Protein AF-A0A3M6U3M8-F1 (afdb_monomer_lite)

Foldseek 3Di:
DDDPVVDDDPVNVVVVVVVVVVVCPPVVNVVVVVVVVVVVVVVVVVVVVVVVVVCVVPVPPVQLDDDPDRVVVCVVVVNLVVDDPVVVVVSCVVVVHDPPPD

Structure (mmCIF, N/CA/C/O backbone):
data_AF-A0A3M6U3M8-F1
#
_entry.id   AF-A0A3M6U3M8-F1
#
loop_
_atom_site.group_PDB
_atom_site.id
_atom_site.type_symbol
_atom_site.label_atom_id
_atom_site.label_alt_id
_atom_site.label_comp_id
_atom_site.label_asym_id
_atom_site.label_entity_id
_atom_site.label_seq_id
_atom_site.pdbx_PDB_ins_code
_atom_site.Cartn_x
_atom_site.Cartn_y
_atom_site.Cartn_z
_atom_site.occupancy
_atom_site.B_iso_or_equiv
_atom_site.auth_seq_id
_atom_site.auth_comp_id
_atom_site.auth_asym_id
_atom_site.auth_atom_id
_atom_site.pdbx_PDB_model_num
ATOM 1 N N . MET A 1 1 ? -54.077 7.868 21.652 1.00 70.44 1 MET A N 1
ATOM 2 C CA . MET A 1 1 ? -53.221 9.017 22.012 1.00 70.44 1 MET A CA 1
ATOM 3 C C . MET A 1 1 ? -52.860 8.844 23.473 1.00 70.44 1 MET A C 1
ATOM 5 O O . MET A 1 1 ? -53.784 8.654 24.255 1.00 70.44 1 MET A O 1
ATOM 9 N N . PHE A 1 2 ? -51.567 8.778 23.798 1.00 74.38 2 PHE A N 1
ATOM 10 C CA . PHE A 1 2 ? -51.104 8.554 25.172 1.00 74.38 2 PHE A CA 1
ATOM 11 C C . PHE A 1 2 ? -51.411 9.773 26.048 1.00 74.38 2 PHE A C 1
ATOM 13 O O . PHE A 1 2 ? -51.408 10.908 25.562 1.00 74.38 2 PHE A O 1
ATOM 20 N N . LYS A 1 3 ? -51.716 9.539 27.322 1.00 82.50 3 LYS A N 1
ATOM 21 C CA . LYS A 1 3 ? -51.941 10.580 28.324 1.00 82.50 3 LYS A CA 1
ATOM 22 C C . LYS A 1 3 ? -50.606 11.092 28.863 1.00 82.50 3 LYS A C 1
ATOM 24 O O . LYS A 1 3 ? -49.597 10.398 28.823 1.00 82.50 3 LYS A O 1
ATOM 29 N N . VAL A 1 4 ? -50.594 12.327 29.364 1.00 76.00 4 VAL A N 1
ATOM 30 C CA . VAL A 1 4 ? -49.370 13.008 29.834 1.00 76.00 4 VAL A CA 1
ATOM 31 C C . VAL A 1 4 ? -48.685 12.242 30.980 1.00 76.00 4 VAL A C 1
ATOM 33 O O . VAL A 1 4 ? -47.463 12.233 31.069 1.00 76.00 4 VAL A O 1
ATOM 36 N N . ASP A 1 5 ? -49.458 11.542 31.805 1.00 80.88 5 ASP A N 1
ATOM 37 C CA . ASP A 1 5 ? -49.019 10.661 32.894 1.00 80.88 5 ASP A CA 1
ATOM 38 C C . ASP A 1 5 ? -48.380 9.339 32.431 1.00 80.88 5 ASP A C 1
ATOM 40 O O . ASP A 1 5 ? -47.726 8.665 33.226 1.00 80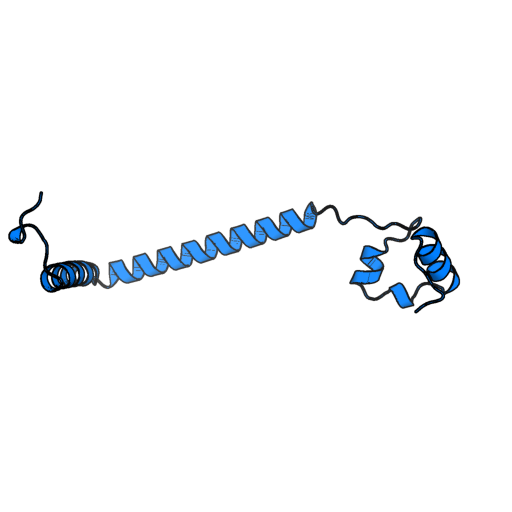.88 5 ASP A O 1
ATOM 44 N N . GLU A 1 6 ? -48.507 8.987 31.149 1.00 82.00 6 GLU A N 1
ATOM 45 C CA . GLU A 1 6 ? -47.842 7.825 30.546 1.00 82.00 6 GLU A CA 1
ATOM 46 C C . GLU A 1 6 ? -46.426 8.160 30.039 1.00 82.00 6 GLU A C 1
ATOM 48 O O . GLU A 1 6 ? -45.660 7.257 29.697 1.00 82.00 6 GLU A O 1
ATOM 53 N N . TYR A 1 7 ? -46.044 9.444 30.010 1.00 86.00 7 TYR A N 1
ATOM 54 C CA . TYR A 1 7 ? -44.697 9.868 29.635 1.00 86.00 7 TYR A CA 1
ATOM 55 C C . TYR A 1 7 ? -43.779 9.900 30.853 1.00 86.00 7 TYR A C 1
ATOM 57 O O . TYR A 1 7 ? -44.058 10.539 31.867 1.00 86.00 7 TYR A O 1
ATOM 65 N N . LEU A 1 8 ? -42.625 9.248 30.725 1.00 86.75 8 LEU A N 1
ATOM 66 C CA . LEU A 1 8 ? -41.572 9.355 31.723 1.00 86.75 8 LEU A CA 1
ATOM 67 C C . LEU A 1 8 ? -40.992 10.771 31.715 1.00 86.75 8 LEU A C 1
ATOM 69 O O . LEU A 1 8 ? -40.618 11.308 30.673 1.00 86.75 8 LEU A O 1
ATOM 73 N N . THR A 1 9 ? -40.855 11.356 32.898 1.00 89.81 9 THR A N 1
ATOM 74 C CA . THR A 1 9 ? -40.123 12.609 33.079 1.00 89.81 9 THR A CA 1
ATOM 75 C C . THR A 1 9 ? -38.627 12.386 32.862 1.00 89.81 9 THR A C 1
ATOM 77 O O . THR A 1 9 ? -38.096 11.301 33.125 1.00 89.81 9 THR A O 1
ATOM 80 N N . SER A 1 10 ? -37.904 13.438 32.475 1.00 88.31 10 SER A N 1
ATOM 81 C CA . SER A 1 10 ? -36.439 13.396 32.352 1.00 88.31 10 SER A CA 1
ATOM 82 C C . SER A 1 10 ? -35.760 12.886 33.629 1.00 88.31 10 SER A C 1
ATOM 84 O O . SER A 1 10 ? -34.754 12.184 33.559 1.00 88.31 10 SER A O 1
ATOM 86 N N . GLN A 1 11 ? -36.339 13.167 34.801 1.00 90.31 11 GLN A N 1
ATOM 87 C CA . GLN A 1 11 ? -35.841 12.678 36.086 1.00 90.31 11 GLN A CA 1
ATOM 88 C C . GLN A 1 11 ? -36.047 11.169 36.265 1.00 90.31 11 GLN A C 1
ATOM 90 O O . GLN A 1 11 ? -35.161 10.494 36.791 1.00 90.31 11 GLN A O 1
ATOM 95 N N . GLN A 1 12 ? -37.184 10.619 35.829 1.00 90.69 12 GLN A N 1
ATOM 96 C CA . GLN A 1 12 ? -37.443 9.176 35.876 1.00 90.69 12 GLN A CA 1
ATOM 97 C C . GLN A 1 12 ? -36.503 8.412 34.942 1.00 90.69 12 GLN A C 1
ATOM 99 O O . GLN A 1 12 ? -35.942 7.397 35.355 1.00 90.69 12 GLN A O 1
ATOM 104 N N . ILE A 1 13 ? -36.277 8.939 33.735 1.00 91.44 13 ILE A N 1
ATOM 105 C CA . ILE A 1 13 ? -35.329 8.386 32.760 1.00 91.44 13 ILE A CA 1
ATOM 106 C C . ILE A 1 13 ? -33.906 8.419 33.333 1.00 91.44 13 ILE A C 1
ATOM 108 O O . ILE A 1 13 ? -33.243 7.386 33.404 1.00 91.44 13 ILE A O 1
ATOM 112 N N . ALA A 1 14 ? -33.457 9.576 33.827 1.00 89.62 14 ALA A N 1
ATOM 113 C CA . ALA A 1 14 ? -32.131 9.719 34.425 1.00 89.62 14 ALA A CA 1
ATOM 114 C C . ALA A 1 14 ? -31.938 8.780 35.627 1.00 89.62 14 ALA A C 1
ATOM 116 O O . ALA A 1 14 ? -30.932 8.082 35.720 1.00 89.62 14 ALA A O 1
ATOM 117 N N . SER A 1 15 ? -32.931 8.701 36.518 1.00 88.50 15 SER A N 1
ATOM 118 C CA . SER A 1 15 ? -32.884 7.827 37.696 1.00 88.50 15 SER A CA 1
ATOM 119 C C . SER A 1 15 ? -32.868 6.344 37.324 1.00 88.50 15 SER A C 1
ATOM 121 O O . SER A 1 15 ? -32.263 5.543 38.033 1.00 88.50 15 SER A O 1
ATOM 123 N N . PHE A 1 16 ? -33.536 5.957 36.233 1.00 89.94 16 PHE A N 1
ATOM 124 C CA . PHE A 1 16 ? -33.501 4.593 35.713 1.00 89.94 16 PHE A CA 1
ATOM 125 C C . PHE A 1 16 ? -32.086 4.213 35.273 1.00 89.94 16 PHE A C 1
ATOM 127 O O . PHE A 1 16 ? -31.525 3.264 35.816 1.00 89.94 16 PHE A O 1
ATOM 134 N N . PHE A 1 17 ? -31.472 5.000 34.386 1.00 86.56 17 PHE A N 1
ATOM 135 C CA . PHE A 1 17 ? -30.114 4.722 33.915 1.00 86.56 17 PHE A CA 1
ATOM 136 C C . PHE A 1 17 ? -29.075 4.824 35.030 1.00 86.56 17 PHE A C 1
ATOM 138 O O . PHE A 1 17 ? -28.140 4.034 35.063 1.00 86.56 17 PHE A O 1
ATOM 145 N N . TRP A 1 18 ? -29.258 5.724 35.998 1.00 83.25 18 TRP A N 1
ATOM 146 C CA . TRP A 1 18 ? -28.361 5.808 37.149 1.00 83.25 18 TRP A CA 1
ATOM 147 C C . TRP A 1 18 ? -28.388 4.529 37.994 1.00 83.25 18 TRP A C 1
ATOM 149 O O . TRP A 1 18 ? -27.336 4.020 38.377 1.00 83.25 18 TRP A O 1
ATOM 159 N N . ARG A 1 19 ? -29.583 3.968 38.234 1.00 85.81 19 ARG A N 1
ATOM 160 C CA . ARG A 1 19 ? -29.746 2.683 38.930 1.00 85.81 19 ARG A CA 1
ATOM 161 C C . ARG A 1 19 ? -29.174 1.518 38.129 1.00 85.81 19 ARG A C 1
ATOM 163 O O . ARG A 1 19 ? -28.509 0.673 38.717 1.00 85.81 19 ARG A O 1
ATOM 170 N N . GLU A 1 20 ? -29.403 1.474 36.820 1.00 81.56 20 GLU A N 1
ATOM 171 C CA . GLU A 1 20 ? -28.859 0.414 35.960 1.00 81.56 20 GLU A CA 1
ATOM 172 C 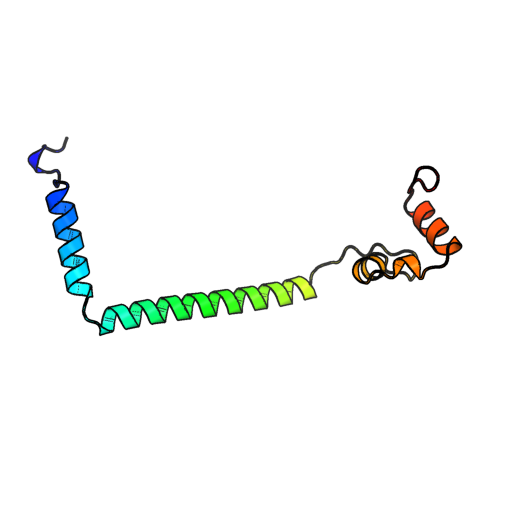C . GLU A 1 20 ? -27.328 0.450 35.918 1.00 81.56 20 GLU A C 1
ATOM 174 O O . GLU A 1 20 ? -26.678 -0.573 36.123 1.00 81.56 20 GLU A O 1
ATOM 179 N N . THR A 1 21 ? -26.732 1.635 35.782 1.00 77.12 21 THR A N 1
ATOM 180 C CA . THR A 1 21 ? -25.274 1.798 35.835 1.00 77.12 21 THR A CA 1
ATOM 181 C C . THR A 1 21 ? -24.719 1.483 37.225 1.00 77.12 21 THR A C 1
ATOM 183 O O . THR A 1 21 ? -23.652 0.890 37.333 1.00 77.12 21 THR A O 1
ATOM 186 N N . ALA A 1 22 ? -25.426 1.825 38.307 1.00 77.75 22 ALA A N 1
ATOM 187 C CA . ALA A 1 22 ? -25.004 1.481 39.666 1.00 77.75 22 ALA A CA 1
ATOM 188 C C . ALA A 1 22 ? -25.014 -0.035 39.928 1.00 77.75 22 ALA A C 1
ATOM 190 O O . ALA A 1 22 ? -24.119 -0.529 40.606 1.00 77.75 22 ALA A O 1
ATOM 191 N N . LYS A 1 23 ? -25.973 -0.782 39.361 1.00 73.62 23 LYS A N 1
ATOM 192 C CA . LYS A 1 23 ? -26.000 -2.255 39.433 1.00 73.62 23 LYS A CA 1
ATOM 193 C C . LYS A 1 23 ? -24.852 -2.901 38.657 1.00 73.62 23 LYS A C 1
ATOM 195 O O . LYS A 1 23 ? -24.316 -3.903 39.108 1.00 73.62 23 LYS A O 1
ATOM 200 N N . LYS A 1 24 ? -24.463 -2.308 37.524 1.00 64.94 24 LYS A N 1
ATOM 201 C CA . LYS A 1 24 ? -23.338 -2.758 36.688 1.00 64.94 24 LYS A CA 1
ATOM 202 C C . LYS A 1 24 ? -21.952 -2.428 37.257 1.00 64.94 24 LYS A C 1
ATOM 204 O O . LYS A 1 24 ? -20.957 -2.925 36.752 1.00 64.94 24 LYS A O 1
ATOM 209 N N . LYS A 1 25 ? -21.858 -1.608 38.311 1.00 60.66 25 LYS A N 1
ATOM 210 C CA . LYS A 1 25 ? -20.589 -1.215 38.955 1.00 60.66 25 LYS A CA 1
ATOM 211 C C . LYS A 1 25 ? -19.998 -2.276 39.896 1.00 60.66 25 LYS A C 1
ATOM 213 O O . LYS A 1 25 ? -19.168 -1.931 40.736 1.00 60.66 25 LYS A O 1
ATOM 218 N N . SER A 1 26 ? -20.376 -3.551 39.780 1.00 62.28 26 SER A N 1
ATOM 219 C CA . SER A 1 26 ? -19.510 -4.596 40.331 1.00 62.28 26 SER A CA 1
ATOM 220 C C . SER A 1 26 ? -18.195 -4.518 39.560 1.00 62.28 26 SER A C 1
ATOM 222 O O . SER A 1 26 ? -18.199 -4.627 38.337 1.00 62.28 26 SER A O 1
ATOM 224 N N . THR A 1 27 ? -17.078 -4.260 40.243 1.00 59.59 27 THR A N 1
ATOM 225 C CA . THR A 1 27 ? -15.761 -4.031 39.621 1.00 59.59 27 THR A CA 1
ATOM 226 C C . THR A 1 27 ? -15.413 -5.114 38.594 1.00 59.59 27 THR A C 1
ATOM 228 O O . THR A 1 27 ? -14.854 -4.816 37.546 1.00 59.59 27 THR A O 1
ATOM 231 N N . GLN A 1 28 ? -15.855 -6.345 38.858 1.00 61.56 28 GLN A N 1
ATOM 232 C CA . GLN A 1 28 ? -15.672 -7.516 38.009 1.00 61.56 28 GLN A CA 1
ATOM 233 C C . GLN A 1 28 ? -16.387 -7.426 36.645 1.00 61.56 28 GLN A C 1
ATOM 235 O O . GLN A 1 28 ? -15.843 -7.892 35.644 1.00 61.56 28 GLN A O 1
ATOM 240 N N . ASP A 1 29 ? -17.571 -6.812 36.569 1.00 61.72 29 ASP A N 1
ATOM 241 C CA . ASP A 1 29 ? -18.326 -6.683 35.313 1.00 61.72 29 ASP A CA 1
ATOM 242 C C . ASP A 1 29 ? -17.715 -5.608 34.403 1.00 61.72 29 ASP A C 1
ATOM 244 O O . ASP A 1 29 ? -17.584 -5.817 33.199 1.00 61.72 29 ASP A O 1
ATOM 248 N N . VAL A 1 30 ? -17.259 -4.495 34.987 1.00 63.69 30 VAL A N 1
ATOM 249 C CA . VAL A 1 30 ? -16.591 -3.400 34.258 1.00 63.69 30 VAL A CA 1
ATOM 250 C C . VAL A 1 30 ? -15.242 -3.853 33.692 1.00 63.69 30 VAL A C 1
ATOM 252 O O . VAL A 1 30 ? -14.910 -3.548 32.547 1.00 63.69 30 VAL A O 1
ATOM 255 N N . GLU A 1 31 ? -14.470 -4.615 34.467 1.00 65.12 31 GLU A N 1
ATOM 256 C CA . GLU A 1 31 ? -13.184 -5.175 34.035 1.00 65.12 31 GLU A CA 1
ATOM 257 C C . GLU A 1 31 ? -13.378 -6.200 32.902 1.00 65.12 31 GLU A C 1
ATOM 259 O O . GLU A 1 31 ? -12.638 -6.197 31.918 1.00 65.12 31 GLU A O 1
ATOM 264 N N . THR A 1 32 ? -14.449 -7.000 32.980 1.00 70.25 32 THR A N 1
ATOM 265 C CA . THR A 1 32 ? -14.833 -7.963 31.936 1.00 70.25 32 THR A CA 1
ATOM 266 C C . THR A 1 32 ? -15.302 -7.278 30.646 1.00 70.25 32 THR A C 1
ATOM 268 O O . THR A 1 32 ? -14.937 -7.721 29.557 1.00 70.25 32 THR A O 1
ATOM 271 N N . GLU A 1 33 ? -16.114 -6.217 30.731 1.00 73.69 33 GLU A N 1
ATOM 272 C CA . GLU A 1 33 ? -16.526 -5.424 29.559 1.00 73.69 33 GLU A CA 1
ATOM 273 C C . GLU A 1 33 ? -15.307 -4.762 28.896 1.00 73.69 33 GLU A C 1
ATOM 275 O O . GLU A 1 33 ? -15.107 -4.915 27.693 1.00 73.69 33 GLU A O 1
ATOM 280 N N . THR A 1 34 ? -14.413 -4.160 29.686 1.00 76.19 34 THR A N 1
ATOM 281 C CA . THR A 1 34 ? -13.176 -3.537 29.178 1.00 76.19 34 THR A CA 1
ATOM 282 C C . THR A 1 34 ? -12.268 -4.555 28.476 1.00 76.19 34 THR A C 1
ATOM 284 O O . THR A 1 34 ? -11.704 -4.275 27.419 1.00 76.19 34 THR A O 1
ATOM 287 N N . GLN A 1 35 ? -12.149 -5.770 29.020 1.00 80.75 35 GLN A N 1
ATOM 288 C CA . GLN A 1 35 ? -11.362 -6.838 28.403 1.00 80.75 35 GLN A CA 1
ATOM 289 C C . GLN A 1 35 ? -11.971 -7.330 27.081 1.00 80.75 35 GLN A C 1
ATOM 291 O O . GLN A 1 35 ? -11.236 -7.662 26.149 1.00 80.75 35 GLN A O 1
ATOM 296 N N . LYS A 1 36 ? -13.306 -7.370 26.976 1.00 84.12 36 LYS A N 1
ATOM 297 C CA . LYS A 1 36 ? -14.000 -7.723 25.727 1.00 84.12 36 LYS A CA 1
ATOM 298 C C . LYS A 1 36 ? -13.789 -6.673 24.646 1.00 84.12 36 LYS A C 1
ATOM 300 O O . LYS A 1 36 ? -13.550 -7.051 23.500 1.00 84.12 36 LYS A O 1
ATOM 305 N N . ASP A 1 37 ? -13.840 -5.397 25.010 1.00 87.94 37 ASP A N 1
ATOM 306 C CA . ASP A 1 37 ? -13.587 -4.297 24.079 1.00 87.94 37 ASP A CA 1
ATOM 307 C C . ASP A 1 37 ? -12.143 -4.343 23.571 1.00 87.94 37 ASP A C 1
ATOM 309 O O . ASP A 1 37 ? -11.908 -4.286 22.364 1.00 87.94 37 ASP A O 1
ATOM 313 N N . GLN A 1 38 ? -11.181 -4.574 24.467 1.00 89.88 38 GLN A N 1
ATOM 314 C CA . GLN A 1 38 ? -9.777 -4.748 24.099 1.00 89.88 38 GLN A CA 1
ATOM 315 C C . GLN A 1 38 ? -9.573 -5.938 23.143 1.00 89.88 38 GLN A C 1
ATOM 317 O O . GLN A 1 38 ? -8.929 -5.795 22.104 1.00 89.88 38 GLN A O 1
ATOM 322 N N . GLN A 1 39 ? -10.187 -7.093 23.425 1.00 93.38 39 GLN A N 1
ATOM 323 C CA . GLN A 1 39 ? -10.149 -8.247 22.516 1.00 93.38 39 GLN A CA 1
ATOM 324 C C . GLN A 1 39 ? -10.824 -7.975 21.168 1.00 93.38 39 GLN A C 1
ATOM 326 O O . GLN A 1 39 ? -10.437 -8.559 20.154 1.00 93.3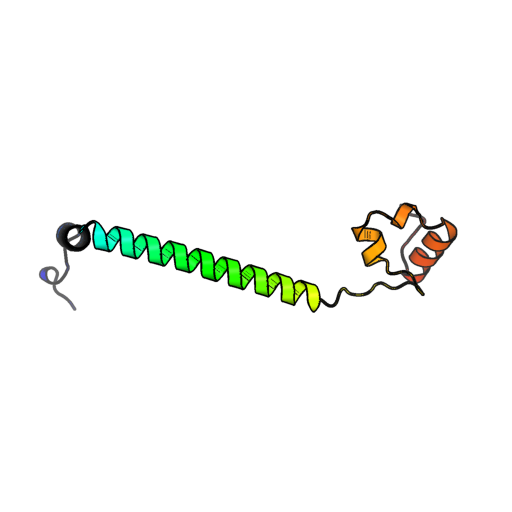8 39 GLN A O 1
ATOM 331 N N . ALA A 1 40 ? -11.873 -7.151 21.139 1.00 93.94 40 ALA A N 1
ATOM 332 C CA . ALA A 1 40 ? -12.531 -6.770 19.898 1.00 93.94 40 ALA A CA 1
ATOM 333 C C . ALA A 1 40 ? -11.608 -5.914 19.027 1.00 93.94 40 ALA A C 1
ATOM 335 O O . ALA A 1 40 ? -11.482 -6.205 17.840 1.00 93.94 40 ALA A O 1
ATOM 336 N N . VAL A 1 41 ? -10.911 -4.945 19.628 1.00 94.88 41 VAL A N 1
ATOM 337 C CA . VAL A 1 41 ? -9.900 -4.124 18.945 1.00 94.88 41 VAL A CA 1
ATOM 338 C C . VAL A 1 41 ? -8.772 -4.994 18.399 1.00 94.88 41 VAL A C 1
ATOM 340 O O . VAL A 1 41 ? -8.454 -4.904 17.221 1.00 94.88 41 VAL A O 1
ATOM 343 N N . GLU A 1 42 ? -8.205 -5.885 19.213 1.00 95.88 42 GLU A N 1
ATOM 344 C CA . GLU A 1 42 ? -7.111 -6.769 18.781 1.00 95.88 42 GLU A CA 1
ATOM 345 C C . GLU A 1 42 ? -7.509 -7.668 17.605 1.00 95.88 42 GLU A C 1
ATOM 347 O O . GLU A 1 42 ? -6.727 -7.865 16.670 1.00 95.88 42 GLU A O 1
ATOM 352 N N . ARG A 1 43 ? -8.740 -8.194 17.628 1.00 96.19 43 ARG A N 1
ATOM 353 C CA . ARG A 1 43 ? -9.274 -9.021 16.541 1.00 96.19 43 ARG A CA 1
ATOM 354 C C . ARG A 1 43 ? -9.455 -8.219 15.258 1.00 96.19 43 ARG A C 1
ATOM 356 O O . ARG A 1 43 ? -9.096 -8.722 14.199 1.00 96.19 43 ARG A O 1
ATOM 363 N N . GLU A 1 44 ? -10.008 -7.014 15.358 1.00 96.75 44 GLU A N 1
ATOM 364 C CA . GLU A 1 44 ? -10.221 -6.145 14.200 1.00 96.75 44 GLU A CA 1
ATOM 365 C C . GLU A 1 44 ? -8.888 -5.735 13.574 1.00 96.75 44 GLU A C 1
ATOM 367 O O . GLU A 1 44 ? -8.713 -5.900 12.371 1.00 96.75 44 GLU A O 1
ATOM 372 N N . THR A 1 45 ? -7.911 -5.322 14.388 1.00 96.81 45 THR A N 1
ATOM 373 C CA . THR A 1 45 ? -6.556 -5.004 13.915 1.00 96.81 45 THR A CA 1
ATOM 374 C C . THR A 1 45 ? -5.931 -6.195 13.195 1.00 96.81 45 THR A C 1
ATOM 376 O O . THR A 1 45 ? -5.459 -6.056 12.073 1.00 96.81 45 THR A O 1
ATOM 379 N N . SER A 1 46 ? -6.007 -7.393 13.785 1.00 97.00 46 SER A N 1
ATOM 380 C CA . SER A 1 46 ? -5.449 -8.606 13.170 1.00 97.00 46 SER A CA 1
ATOM 381 C C . SER A 1 46 ? -6.114 -8.946 11.831 1.00 97.00 46 SER A C 1
ATOM 383 O O . SER A 1 46 ? -5.460 -9.432 10.909 1.00 97.00 46 SER A O 1
ATOM 385 N N . LEU A 1 47 ? -7.425 -8.715 11.716 1.00 97.50 47 LEU A N 1
ATOM 386 C CA . LEU A 1 47 ? -8.173 -8.940 10.479 1.00 97.50 47 LEU A CA 1
ATOM 387 C C . LEU A 1 47 ? -7.810 -7.898 9.420 1.00 97.50 47 LEU A C 1
ATOM 389 O O . LEU A 1 47 ? -7.638 -8.252 8.254 1.00 97.50 47 LEU A O 1
ATOM 393 N N . GLN A 1 48 ? -7.663 -6.639 9.826 1.00 97.31 48 GLN A N 1
ATOM 394 C CA . GLN A 1 48 ? -7.259 -5.551 8.947 1.00 97.31 48 GLN A CA 1
ATOM 395 C C . GLN A 1 48 ? -5.838 -5.754 8.413 1.00 97.31 48 GLN A C 1
ATOM 397 O O . GLN A 1 48 ? -5.618 -5.592 7.215 1.00 97.31 48 GLN A O 1
ATOM 402 N N . ASP A 1 49 ? -4.904 -6.189 9.257 1.00 96.88 49 ASP A N 1
ATOM 403 C CA . ASP A 1 49 ? -3.541 -6.529 8.840 1.00 96.88 49 ASP A CA 1
ATOM 404 C C . ASP A 1 49 ? -3.550 -7.667 7.810 1.00 96.88 49 ASP A C 1
ATOM 406 O O . ASP A 1 49 ? -2.972 -7.534 6.733 1.00 96.88 49 ASP A O 1
ATOM 410 N N . LEU A 1 50 ? -4.311 -8.738 8.066 1.00 96.31 50 LEU A N 1
ATOM 411 C CA . LEU A 1 50 ? -4.472 -9.836 7.108 1.00 96.31 50 LEU A CA 1
ATOM 412 C C . LEU A 1 50 ? -5.096 -9.367 5.783 1.00 96.31 50 LEU A C 1
ATOM 414 O O . LEU A 1 50 ? -4.700 -9.820 4.709 1.00 96.31 50 LEU A O 1
ATOM 418 N N . GLN A 1 51 ? -6.088 -8.476 5.839 1.00 95.69 51 GLN A N 1
ATOM 419 C CA . GLN A 1 51 ? -6.712 -7.915 4.644 1.00 95.69 51 GLN A CA 1
ATOM 420 C C . GLN A 1 51 ? -5.714 -7.086 3.834 1.00 95.69 51 GLN A C 1
ATOM 422 O O . GLN A 1 51 ? -5.712 -7.193 2.606 1.00 95.69 51 GLN A O 1
ATOM 427 N N . ASN A 1 52 ? -4.881 -6.285 4.498 1.00 92.88 52 ASN A N 1
ATOM 428 C CA . ASN A 1 52 ? -3.839 -5.495 3.851 1.00 92.88 52 ASN A CA 1
ATOM 429 C C . ASN A 1 52 ? -2.813 -6.407 3.175 1.00 92.88 52 ASN A C 1
ATOM 431 O O . ASN A 1 52 ? -2.575 -6.244 1.983 1.00 92.88 52 ASN A O 1
ATOM 435 N N . ASP A 1 53 ? -2.316 -7.433 3.870 1.00 91.88 53 ASP A N 1
ATOM 436 C CA . ASP A 1 53 ? -1.360 -8.399 3.315 1.00 91.88 53 ASP A CA 1
ATOM 437 C C . ASP A 1 53 ? -1.910 -9.102 2.066 1.00 91.88 53 ASP A C 1
ATOM 439 O O . ASP A 1 53 ? -1.240 -9.216 1.034 1.00 91.88 53 ASP A O 1
ATOM 443 N N . VAL A 1 54 ? -3.165 -9.560 2.135 1.00 91.38 54 VAL A N 1
ATOM 444 C CA . VAL A 1 54 ? -3.835 -10.181 0.989 1.00 91.38 54 VAL A CA 1
ATOM 445 C C . VAL A 1 54 ? -3.988 -9.169 -0.137 1.00 91.38 54 VAL A C 1
ATOM 447 O O . VAL A 1 54 ? -3.639 -9.487 -1.272 1.00 91.38 54 VAL A O 1
ATOM 450 N N . THR A 1 55 ? -4.470 -7.963 0.164 1.00 87.88 55 THR A N 1
ATOM 451 C CA . THR A 1 55 ? -4.674 -6.900 -0.827 1.00 87.88 55 THR A CA 1
ATOM 452 C C . THR A 1 55 ? -3.370 -6.547 -1.519 1.00 87.88 55 THR A C 1
ATOM 454 O O . THR A 1 55 ? -3.348 -6.516 -2.742 1.00 87.88 55 THR A O 1
ATOM 457 N N . ASP A 1 56 ? -2.275 -6.383 -0.787 1.00 83.75 56 ASP A N 1
ATOM 458 C CA . ASP A 1 56 ? -0.960 -6.101 -1.356 1.00 83.75 56 ASP A CA 1
ATOM 459 C C . ASP A 1 56 ? -0.493 -7.245 -2.264 1.00 83.75 56 ASP A C 1
ATOM 461 O O . ASP A 1 56 ? -0.014 -6.992 -3.371 1.00 83.75 56 ASP A O 1
ATOM 465 N N . SER A 1 57 ? -0.721 -8.501 -1.864 1.00 79.38 57 SER A N 1
ATOM 466 C CA . SER A 1 57 ? -0.333 -9.676 -2.657 1.00 79.38 57 SER A CA 1
ATOM 467 C C . SER A 1 57 ? -1.130 -9.856 -3.954 1.00 79.38 57 SER A C 1
ATOM 469 O O . SER A 1 57 ? -0.582 -10.337 -4.947 1.00 79.38 57 SER A O 1
ATOM 471 N N . ILE A 1 58 ? -2.416 -9.484 -3.957 1.00 80.44 58 ILE A N 1
ATOM 472 C CA . ILE A 1 58 ? -3.308 -9.640 -5.118 1.00 80.44 58 ILE A CA 1
ATOM 473 C C . ILE A 1 58 ? -3.499 -8.343 -5.895 1.00 80.44 58 ILE A C 1
ATOM 475 O O . ILE A 1 58 ? -4.117 -8.365 -6.962 1.00 80.44 58 ILE A O 1
ATOM 479 N N . SER A 1 59 ? -3.029 -7.215 -5.356 1.00 70.38 59 SER A N 1
ATOM 480 C CA . SER A 1 59 ? -3.189 -5.916 -5.987 1.00 70.38 59 SER A CA 1
ATOM 481 C C . SER A 1 59 ? -2.536 -5.978 -7.358 1.00 70.38 59 SER A C 1
ATOM 483 O O . SER A 1 59 ? -1.326 -6.144 -7.523 1.00 70.38 59 SER A O 1
ATOM 485 N N . ILE A 1 60 ? -3.378 -5.885 -8.383 1.00 64.44 60 ILE A N 1
ATOM 486 C CA . ILE A 1 60 ? -2.922 -5.777 -9.757 1.00 64.44 60 ILE A CA 1
ATOM 487 C C . ILE A 1 60 ? -2.340 -4.374 -9.864 1.00 64.44 60 ILE A C 1
ATOM 489 O O . ILE A 1 60 ? -3.046 -3.404 -10.140 1.00 64.44 60 ILE A O 1
ATOM 493 N N . CYS A 1 61 ? -1.045 -4.245 -9.583 1.00 61.88 61 CYS A N 1
ATOM 494 C CA . CYS A 1 61 ? -0.319 -3.035 -9.902 1.00 61.88 61 CYS A CA 1
ATOM 495 C C . CYS A 1 61 ? -0.414 -2.901 -11.422 1.00 61.88 61 CYS A C 1
ATOM 497 O O . CYS A 1 61 ? 0.076 -3.775 -12.140 1.00 61.88 61 CYS A O 1
ATOM 499 N N . HIS A 1 62 ? -1.119 -1.878 -11.912 1.00 59.19 62 HIS A N 1
ATOM 500 C CA . HIS A 1 62 ? -1.239 -1.643 -13.345 1.00 59.19 62 HIS A CA 1
ATOM 501 C C . HIS A 1 62 ? 0.186 -1.474 -13.872 1.00 59.19 62 HIS A C 1
ATOM 503 O O . HIS A 1 62 ? 0.849 -0.472 -13.598 1.00 59.19 62 HIS A O 1
ATOM 509 N N . LEU A 1 63 ? 0.701 -2.520 -14.513 1.00 69.69 63 LEU A N 1
ATOM 510 C CA . LEU A 1 63 ? 2.096 -2.602 -14.899 1.00 69.69 63 LEU A CA 1
ATOM 511 C C . LEU A 1 63 ? 2.249 -1.653 -16.087 1.00 69.69 63 LEU A C 1
ATOM 513 O O . LEU A 1 63 ? 1.980 -2.031 -17.226 1.00 69.69 63 LEU A O 1
ATOM 517 N N . ILE A 1 64 ? 2.608 -0.392 -15.832 1.00 81.31 64 ILE A N 1
ATOM 518 C CA . ILE A 1 64 ? 3.046 0.500 -16.904 1.00 81.31 64 ILE A CA 1
ATOM 519 C C . ILE A 1 64 ? 4.427 -0.008 -17.306 1.00 81.31 64 ILE A C 1
ATOM 521 O O . ILE A 1 64 ? 5.453 0.385 -16.747 1.00 81.31 64 ILE A O 1
ATOM 525 N N . MET A 1 65 ? 4.419 -0.983 -18.206 1.00 82.81 65 MET A N 1
ATOM 526 C CA . MET A 1 65 ? 5.616 -1.576 -18.769 1.00 82.81 65 MET A CA 1
ATOM 527 C C . MET A 1 65 ? 6.013 -0.811 -20.013 1.00 82.81 65 MET A C 1
ATOM 529 O O . MET A 1 65 ? 5.188 -0.555 -20.887 1.00 82.81 65 MET A O 1
ATOM 533 N N . HIS A 1 66 ? 7.300 -0.518 -20.110 1.00 83.38 66 HIS A N 1
ATOM 534 C CA . HIS A 1 66 ? 7.929 -0.106 -21.349 1.00 83.38 66 HIS A CA 1
ATOM 535 C C . HIS A 1 66 ? 8.983 -1.150 -21.711 1.00 83.38 66 HIS A C 1
ATOM 537 O O . HIS A 1 66 ? 10.062 -1.162 -21.122 1.00 83.38 66 HIS A O 1
ATOM 543 N N . GLY A 1 67 ? 8.657 -2.086 -22.606 1.00 83.69 67 GLY A N 1
ATOM 544 C CA . GLY A 1 67 ? 9.482 -3.284 -22.814 1.00 83.69 67 GLY A CA 1
ATOM 545 C C . GLY A 1 67 ? 9.649 -4.070 -21.507 1.00 83.69 67 GLY A C 1
ATOM 546 O O . GLY A 1 67 ? 8.658 -4.422 -20.871 1.00 83.69 67 GLY A O 1
ATOM 547 N N . ASP A 1 68 ? 10.897 -4.273 -21.074 1.00 83.44 68 ASP A N 1
ATOM 548 C CA . ASP A 1 68 ? 11.242 -4.965 -19.820 1.00 83.44 68 ASP A CA 1
ATOM 549 C C . ASP A 1 68 ? 11.261 -4.040 -18.581 1.00 83.44 68 ASP A C 1
ATOM 551 O O . ASP A 1 68 ? 11.548 -4.478 -17.463 1.00 83.44 68 ASP A O 1
ATOM 555 N N . TYR A 1 69 ? 10.955 -2.748 -18.744 1.00 86.00 69 TYR A N 1
ATOM 556 C CA . TYR A 1 69 ? 11.020 -1.756 -17.670 1.00 86.00 69 TYR A CA 1
ATOM 557 C C . TYR A 1 69 ? 9.655 -1.544 -17.005 1.00 86.00 69 TYR A C 1
ATOM 559 O O . TYR A 1 69 ? 8.741 -0.985 -17.606 1.00 86.00 69 TYR A O 1
ATOM 567 N N . ASN A 1 70 ? 9.534 -1.923 -15.729 1.00 88.00 70 ASN A N 1
ATOM 568 C CA . ASN A 1 70 ? 8.364 -1.616 -14.898 1.00 88.00 70 ASN A CA 1
ATOM 569 C C . ASN A 1 70 ? 8.446 -0.184 -14.349 1.00 88.00 70 ASN A C 1
ATOM 571 O O . ASN A 1 70 ? 9.107 0.063 -13.336 1.00 88.00 70 ASN A O 1
ATOM 575 N N . LEU A 1 71 ? 7.761 0.761 -14.994 1.00 87.75 71 LEU A N 1
ATOM 576 C CA . LEU A 1 71 ? 7.844 2.180 -14.641 1.00 87.75 71 LEU A CA 1
ATOM 577 C C . LEU A 1 71 ? 7.259 2.480 -13.258 1.00 87.75 71 LEU A C 1
ATOM 579 O O . LEU A 1 71 ? 7.802 3.326 -12.549 1.00 87.75 71 LEU A O 1
ATOM 583 N N . CYS A 1 72 ? 6.231 1.743 -12.829 1.00 85.50 72 CYS A N 1
ATOM 584 C CA . CYS A 1 72 ? 5.671 1.862 -11.481 1.00 85.50 72 CYS A CA 1
ATOM 585 C C . CYS A 1 72 ? 6.733 1.540 -10.418 1.00 85.50 72 CYS A C 1
ATOM 587 O O . CYS A 1 72 ? 6.919 2.295 -9.466 1.00 85.50 72 CYS A O 1
ATOM 589 N N . ASN A 1 73 ? 7.511 0.472 -10.621 1.00 86.44 73 ASN A N 1
ATOM 590 C CA . ASN A 1 73 ? 8.612 0.107 -9.730 1.00 86.44 73 ASN A CA 1
ATOM 591 C C . ASN A 1 73 ? 9.717 1.180 -9.712 1.00 86.44 73 ASN A C 1
ATOM 593 O O . ASN A 1 73 ? 10.239 1.525 -8.650 1.00 86.44 73 ASN A O 1
ATOM 597 N N . TYR A 1 74 ? 10.069 1.734 -10.874 1.00 89.31 74 TYR A N 1
ATOM 598 C CA . TYR A 1 74 ? 11.066 2.803 -10.969 1.00 89.31 74 TYR A CA 1
ATOM 599 C C . TYR A 1 74 ? 10.605 4.105 -10.294 1.00 89.31 74 TYR A C 1
ATOM 601 O O . TYR A 1 74 ? 11.418 4.754 -9.629 1.00 89.31 74 TYR A O 1
ATOM 609 N N . ALA A 1 75 ? 9.322 4.460 -10.409 1.00 86.94 75 ALA A N 1
ATOM 610 C CA . ALA A 1 75 ? 8.731 5.626 -9.756 1.00 86.94 75 ALA A CA 1
ATOM 611 C C . ALA A 1 75 ? 8.709 5.469 -8.226 1.00 86.94 75 ALA A C 1
ATOM 613 O O . ALA A 1 75 ? 9.265 6.312 -7.519 1.00 86.94 75 ALA A O 1
ATOM 614 N N . SER A 1 76 ? 8.173 4.353 -7.715 1.00 87.06 76 SER A N 1
ATOM 615 C CA . SER A 1 76 ? 8.087 4.074 -6.271 1.00 87.06 76 SER A CA 1
ATOM 616 C C . SER A 1 76 ? 9.456 4.039 -5.590 1.00 87.06 76 SER A C 1
ATOM 618 O O . SER A 1 76 ? 9.605 4.483 -4.455 1.00 87.06 76 SER A O 1
ATOM 620 N N . ASN A 1 77 ? 10.486 3.563 -6.296 1.00 89.69 77 ASN A N 1
ATOM 621 C CA . ASN A 1 77 ? 11.849 3.491 -5.772 1.00 89.69 77 ASN A CA 1
ATOM 622 C C . ASN A 1 77 ? 12.698 4.745 -6.029 1.00 89.69 77 ASN A C 1
ATOM 624 O O . ASN A 1 77 ? 13.883 4.726 -5.690 1.00 89.69 77 ASN A O 1
ATOM 628 N N . LYS A 1 78 ? 12.146 5.804 -6.641 1.00 88.94 78 LYS A N 1
ATOM 629 C CA . LYS A 1 78 ? 12.897 7.009 -7.046 1.00 88.94 78 LYS A CA 1
ATOM 630 C C . LYS A 1 78 ? 14.150 6.663 -7.870 1.00 88.94 78 LYS A C 1
ATOM 632 O O . LYS A 1 78 ? 15.253 7.082 -7.539 1.00 88.94 78 LYS A O 1
ATOM 637 N N . LYS A 1 79 ? 13.983 5.814 -8.890 1.00 90.69 79 LYS A N 1
ATOM 638 C CA . LYS A 1 79 ? 15.063 5.341 -9.780 1.00 90.69 79 LYS A CA 1
ATOM 639 C C . LYS A 1 79 ? 14.896 5.790 -11.233 1.00 90.69 79 LYS A C 1
ATOM 641 O O . LYS A 1 79 ? 15.703 5.391 -12.068 1.00 90.69 79 LYS A O 1
ATOM 646 N N . LEU A 1 80 ? 13.853 6.561 -11.559 1.00 88.06 80 LEU A N 1
ATOM 647 C CA . LEU A 1 80 ? 13.615 7.060 -12.923 1.00 88.06 80 LEU A CA 1
ATOM 648 C C . LEU A 1 80 ? 14.793 7.901 -13.442 1.00 88.06 80 LEU A C 1
ATOM 650 O O . LEU A 1 80 ? 15.144 7.798 -14.608 1.00 88.06 80 LEU A O 1
ATOM 654 N N . ASP A 1 81 ? 15.454 8.644 -12.557 1.00 89.06 81 ASP A N 1
ATOM 655 C CA . ASP A 1 81 ? 16.674 9.423 -12.809 1.00 89.06 81 ASP A CA 1
ATOM 656 C C . ASP A 1 81 ? 17.902 8.572 -13.184 1.00 89.06 81 ASP A C 1
ATOM 658 O O . ASP A 1 81 ? 18.874 9.092 -13.727 1.00 89.06 81 ASP A O 1
ATOM 662 N N . LYS A 1 82 ? 17.869 7.261 -12.911 1.00 91.19 82 LYS A N 1
ATOM 663 C CA . LYS A 1 82 ? 18.941 6.316 -13.262 1.00 91.19 82 LYS A CA 1
ATOM 664 C C . LYS A 1 82 ? 18.808 5.753 -14.673 1.00 91.19 82 LYS A C 1
ATOM 666 O O . LYS A 1 82 ? 19.714 5.054 -15.128 1.00 91.19 82 LYS A O 1
ATOM 671 N N . LEU A 1 83 ? 17.680 5.988 -15.342 1.00 89.12 83 LEU A N 1
ATOM 672 C CA . LEU A 1 83 ? 17.501 5.608 -16.739 1.00 89.12 83 LEU A CA 1
ATOM 673 C C . LEU A 1 83 ? 18.295 6.564 -17.634 1.00 89.12 83 LEU A C 1
ATOM 675 O O . LEU A 1 83 ? 18.499 7.731 -17.304 1.00 89.12 83 LEU A O 1
ATOM 679 N N . SER A 1 84 ? 18.763 6.074 -18.782 1.00 92.44 84 SER A N 1
ATOM 680 C CA . SER A 1 84 ? 19.426 6.949 -19.747 1.00 92.44 84 SER A CA 1
ATOM 681 C C . SER A 1 84 ? 18.426 7.959 -20.315 1.00 92.44 84 SER A C 1
ATOM 683 O O . SER A 1 84 ? 17.246 7.651 -20.483 1.00 92.44 84 SER A O 1
ATOM 685 N N . ILE A 1 85 ? 18.902 9.159 -20.657 1.00 90.62 85 ILE A N 1
ATOM 686 C CA . ILE A 1 85 ? 18.058 10.217 -21.241 1.00 90.62 85 ILE A CA 1
ATOM 687 C C . ILE A 1 85 ? 17.349 9.718 -22.509 1.00 90.62 85 ILE A C 1
ATOM 689 O O . ILE A 1 85 ? 16.171 9.995 -22.697 1.00 90.62 85 ILE A O 1
ATOM 693 N N . LEU A 1 86 ? 18.043 8.934 -23.342 1.00 90.94 86 LEU A N 1
ATOM 694 C CA . LEU A 1 86 ? 17.466 8.338 -24.551 1.00 90.94 86 LEU A CA 1
ATOM 695 C C . LEU A 1 86 ? 16.298 7.397 -24.230 1.00 90.94 86 LEU A C 1
ATOM 697 O O . LEU A 1 86 ? 15.260 7.474 -24.876 1.00 90.94 86 LEU A O 1
ATOM 701 N N . LEU A 1 87 ? 16.444 6.544 -23.211 1.00 90.62 87 LEU A N 1
ATOM 702 C CA . LEU A 1 87 ? 15.384 5.630 -22.787 1.00 90.62 87 LEU A CA 1
ATOM 703 C C . LEU A 1 87 ? 14.201 6.388 -22.170 1.00 90.62 87 LEU A C 1
ATOM 705 O O . LEU A 1 87 ? 13.057 6.041 -22.426 1.00 90.62 87 LEU A O 1
ATOM 709 N N . LEU A 1 88 ? 14.458 7.444 -21.395 1.00 90.12 88 LEU A N 1
ATOM 710 C CA . LEU A 1 88 ? 13.415 8.328 -20.867 1.00 90.12 88 LEU A CA 1
ATOM 711 C C . LEU A 1 88 ? 12.628 9.024 -21.982 1.00 90.12 88 LEU A C 1
ATOM 713 O O . LEU A 1 88 ? 11.405 9.075 -21.915 1.00 90.12 88 LEU A O 1
ATOM 717 N N . GLN A 1 89 ? 13.308 9.533 -23.011 1.00 90.31 89 GLN A N 1
ATOM 718 C CA . GLN A 1 89 ? 12.653 10.150 -24.167 1.00 90.31 89 GLN A CA 1
ATOM 719 C C . GLN A 1 89 ? 11.786 9.147 -24.931 1.00 90.31 89 GLN A C 1
ATOM 721 O O . GLN A 1 89 ? 10.660 9.478 -25.304 1.00 90.31 89 GLN A O 1
ATOM 726 N N . ASP A 1 90 ? 12.284 7.927 -25.123 1.00 91.12 90 ASP A N 1
ATOM 727 C CA . ASP A 1 90 ? 11.550 6.836 -25.767 1.00 91.12 90 ASP A CA 1
ATOM 728 C C . ASP A 1 90 ? 10.303 6.443 -24.958 1.00 91.12 90 ASP A C 1
ATOM 730 O O . ASP A 1 90 ? 9.190 6.450 -25.485 1.00 91.12 90 ASP A O 1
ATOM 734 N N . ILE A 1 91 ? 10.457 6.259 -23.639 1.00 90.00 91 ILE A N 1
ATOM 735 C CA . ILE A 1 91 ? 9.349 6.016 -22.705 1.00 90.00 91 ILE A CA 1
ATOM 736 C C . ILE A 1 91 ? 8.303 7.129 -22.807 1.00 90.00 91 ILE A C 1
ATOM 738 O O . ILE A 1 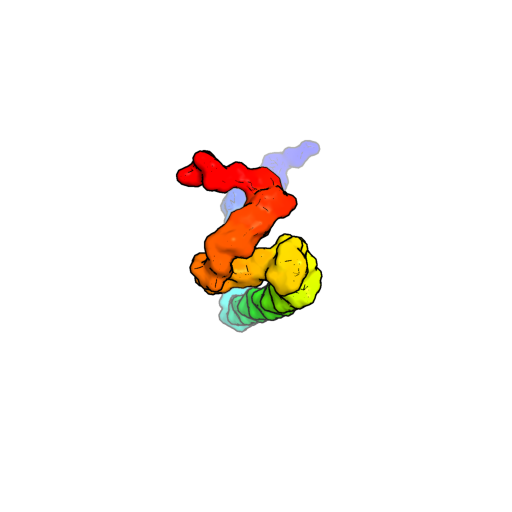91 ? 7.123 6.844 -23.011 1.00 90.00 91 ILE A O 1
ATOM 742 N N . CYS A 1 92 ? 8.711 8.393 -22.696 1.00 90.12 92 CYS A N 1
ATOM 743 C CA . CYS A 1 92 ? 7.788 9.522 -22.767 1.00 90.12 92 CYS A CA 1
ATOM 744 C C . CYS A 1 92 ? 7.061 9.580 -24.116 1.00 90.12 92 CYS A C 1
ATOM 746 O O . CYS A 1 92 ? 5.854 9.801 -24.147 1.00 90.12 92 CYS A O 1
ATOM 748 N N . THR A 1 93 ? 7.763 9.305 -25.216 1.00 89.38 93 THR A N 1
ATOM 749 C CA . THR A 1 93 ? 7.173 9.267 -26.561 1.00 89.38 93 THR A CA 1
ATOM 750 C C . THR A 1 93 ? 6.15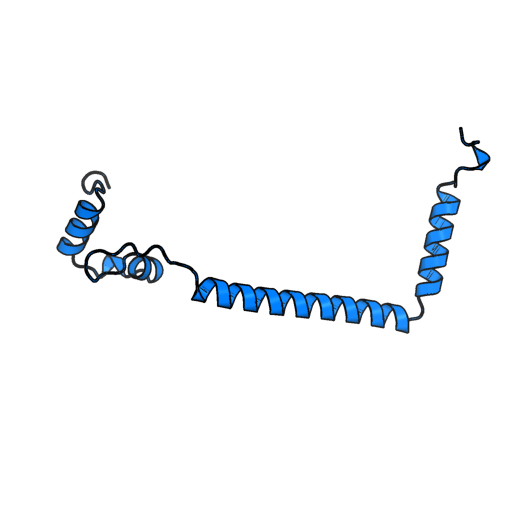5 8.134 -26.694 1.00 89.38 93 THR A C 1
ATOM 752 O O . THR A 1 93 ? 5.055 8.355 -27.200 1.00 89.38 93 THR A O 1
ATOM 755 N N . SER A 1 94 ? 6.475 6.936 -26.195 1.00 88.19 94 SER A N 1
ATOM 756 C CA . SER A 1 94 ? 5.575 5.774 -26.223 1.00 88.19 94 SER A CA 1
ATOM 757 C C . SER A 1 94 ? 4.275 6.012 -25.443 1.00 88.19 94 SER A C 1
ATOM 759 O O . SER A 1 94 ? 3.208 5.556 -25.850 1.00 88.19 94 SER A O 1
ATOM 761 N N . LEU A 1 95 ? 4.364 6.779 -24.351 1.00 87.19 95 LEU A N 1
ATOM 762 C CA . LEU A 1 95 ? 3.245 7.177 -23.498 1.00 87.19 95 LEU A CA 1
ATOM 763 C C . LEU A 1 95 ? 2.542 8.449 -23.994 1.00 87.19 95 LEU A C 1
ATOM 765 O O . LEU A 1 95 ? 1.608 8.910 -23.343 1.00 87.19 95 LEU A O 1
ATOM 769 N N . GLN A 1 96 ? 2.976 9.008 -25.131 1.00 89.12 96 GLN A N 1
ATOM 770 C CA . GLN A 1 96 ? 2.444 10.241 -25.722 1.00 89.12 96 GLN A CA 1
ATOM 771 C C . GLN A 1 96 ? 2.517 11.450 -24.771 1.00 89.12 96 GLN A C 1
ATOM 773 O O . GLN A 1 96 ? 1.648 12.321 -24.783 1.00 89.12 96 GLN A O 1
ATOM 778 N N . LEU A 1 97 ? 3.560 11.508 -23.940 1.00 88.44 97 LEU A N 1
ATOM 779 C CA . LEU A 1 97 ? 3.837 12.634 -23.053 1.00 88.44 97 LEU A CA 1
ATOM 780 C C . LEU A 1 97 ? 4.561 13.744 -23.820 1.00 88.44 97 LEU A C 1
ATOM 782 O O . LEU A 1 9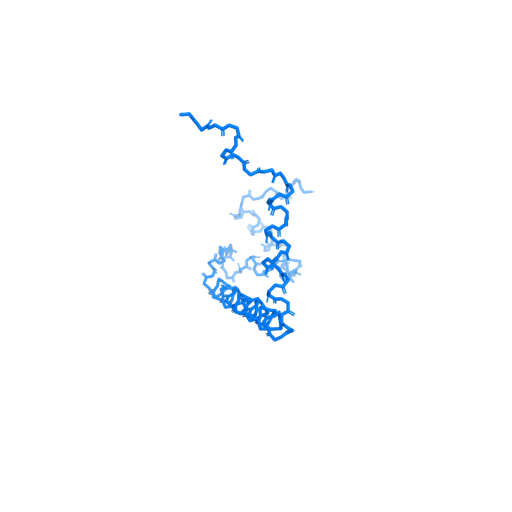7 ? 5.512 13.480 -24.558 1.00 88.44 97 LEU A O 1
ATOM 786 N N . ASP A 1 98 ? 4.140 14.993 -23.615 1.00 85.00 98 ASP A N 1
ATOM 787 C CA . ASP A 1 98 ? 4.817 16.149 -24.201 1.00 85.00 98 ASP A CA 1
ATOM 788 C C . ASP A 1 98 ? 6.108 16.451 -23.428 1.00 85.00 98 ASP A C 1
ATOM 790 O O . ASP A 1 98 ? 6.088 16.834 -22.258 1.00 85.00 98 ASP A O 1
ATOM 794 N N . ILE A 1 99 ? 7.242 16.239 -24.090 1.00 78.81 99 ILE A N 1
ATOM 795 C CA . ILE A 1 99 ? 8.587 16.385 -23.515 1.00 78.81 99 ILE A CA 1
ATOM 796 C C . ILE A 1 99 ? 9.152 17.792 -23.765 1.00 78.81 99 ILE A C 1
ATOM 798 O O . ILE A 1 99 ? 10.192 18.147 -23.216 1.00 78.81 99 ILE A O 1
ATOM 802 N N . PHE A 1 100 ? 8.491 18.597 -24.603 1.00 73.19 100 PHE A N 1
ATOM 803 C CA . PHE A 1 100 ? 8.971 19.919 -25.013 1.00 73.19 100 PHE A CA 1
ATOM 804 C C . PHE A 1 100 ? 8.364 21.067 -24.190 1.00 73.19 100 PHE A C 1
ATOM 806 O O . PHE A 1 100 ? 8.784 22.210 -24.358 1.00 73.19 100 PHE A O 1
ATOM 813 N N . ASN A 1 101 ? 7.417 20.768 -23.291 1.00 60.38 101 ASN A N 1
ATOM 814 C CA . ASN A 1 101 ? 6.685 21.735 -22.458 1.00 60.38 101 ASN A CA 1
ATOM 815 C C . ASN A 1 101 ? 6.859 21.525 -20.935 1.00 60.38 101 ASN A C 1
ATOM 817 O O . ASN A 1 101 ? 5.971 21.892 -20.164 1.00 60.38 101 ASN A O 1
ATOM 821 N N . ILE A 1 102 ? 7.972 20.930 -20.491 1.00 56.03 102 ILE A N 1
ATOM 822 C CA . ILE A 1 102 ? 8.278 20.723 -19.058 1.00 56.03 102 ILE A CA 1
ATOM 823 C C . ILE A 1 102 ? 9.040 21.913 -18.472 1.00 56.03 102 ILE A C 1
ATOM 825 O O . ILE A 1 102 ? 10.021 22.355 -19.113 1.00 56.03 102 ILE A O 1
#

Organism: Pocillopora damicornis (NCBI:txid46731)

Radius of gyration: 31.35 Å; chains: 1; bounding box: 73×32×67 Å

Sequence (102 aa):
MFKVDEYLTSQQIASFFWRETAKKKSTQDVETETQKDQQAVERETSLQDLQNDVTDSISICHLIMHGDYNLCNYASNKKLDKLSILLLQDICTSLQLDIFNI

Secondary structure (DSSP, 8-state):
---GGGSPPHHHHHHHHHHHHHHH--HHHHHHHHHHHHHHHHHHHHHHHHHHHHHHHH------EETTEEHHHHHHTT-GGGS-HHHHHHHHHHTT--SS--

pLDDT: mean 83.51, std 10.54, range [56.03, 97.5]